Protein AF-A0A6P8H701-F1 (afdb_monomer)

InterPro domains:
  IPR002035 von Willebrand factor, type A [PF00092] (7-149)
  IPR002035 von Willebrand factor, type A [PS50234] (7-149)
  IPR002035 von Willebrand factor, type A [SM00327] (5-149)
  IPR036465 von Willebrand factor A-like domain superfamily [G3DSA:3.40.50.410] (1-149)
  IPR036465 von Willebrand factor A-like domain superfamily [SSF53300] (2-149)
  IPR050525 Extracellular Matrix Assembly and Organization [PTHR24020] (6-149)

Sequence (149 aa):
MCSEFIDIAVLMDASGSVGEENFEREKQFVSSLARSLSIEEGDAHLAVVSYSNSAQVHIQLTNSTDQDQFNEELRQIPYTGFTTNIRFALHVVDTQVFGEGRSSRPYVTRIVILLTDGRQTRHPEDVFQTDPVQNLRDKEVKRVAVGVG

Radius of gyration: 14.7 Å; Cα contacts (8 Å, |Δi|>4): 292; chains: 1; bounding box: 36×36×34 Å

Organism: Actinia tenebrosa (NCBI:txid6105)

Structure (mmCIF, N/CA/C/O backbone):
data_AF-A0A6P8H701-F1
#
_entry.id   AF-A0A6P8H701-F1
#
loop_
_atom_site.group_PDB
_atom_site.id
_atom_site.type_symbol
_atom_site.label_atom_id
_atom_site.label_alt_id
_atom_site.label_comp_id
_atom_site.label_asym_id
_atom_site.label_entity_id
_atom_site.label_seq_id
_atom_site.pdbx_PDB_ins_code
_atom_site.Cartn_x
_atom_site.Cartn_y
_atom_site.Cartn_z
_atom_site.occupancy
_atom_site.B_iso_or_equiv
_atom_site.auth_seq_id
_atom_site.auth_comp_id
_atom_site.auth_asym_id
_atom_site.auth_atom_id
_atom_site.pdbx_PDB_model_num
ATOM 1 N N . MET A 1 1 ? -24.130 1.655 17.047 1.00 39.75 1 MET A N 1
ATOM 2 C CA . MET A 1 1 ? -22.988 2.386 16.469 1.00 39.75 1 MET A CA 1
ATOM 3 C C . MET A 1 1 ? -21.990 1.308 16.078 1.00 39.75 1 MET A C 1
ATOM 5 O O . MET A 1 1 ? -21.435 0.690 16.973 1.00 39.75 1 MET A O 1
ATOM 9 N N . CYS A 1 2 ? -21.918 0.934 14.800 1.00 50.84 2 CYS A N 1
ATOM 10 C CA . CYS A 1 2 ? -20.898 -0.002 14.321 1.00 50.84 2 CYS A CA 1
ATOM 11 C C . CYS A 1 2 ? -19.719 0.854 13.872 1.00 50.84 2 CYS A C 1
AT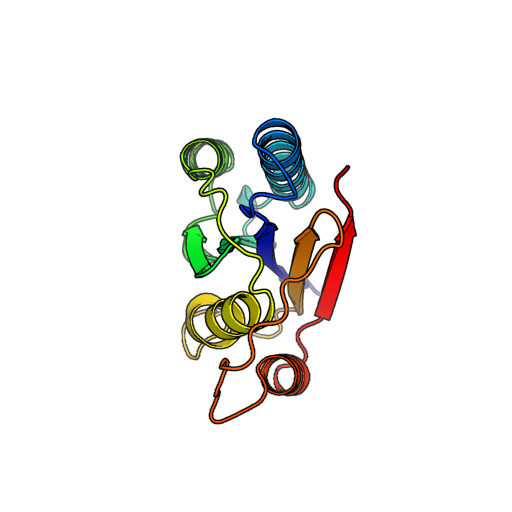OM 13 O O . CYS A 1 2 ? -19.814 1.496 12.831 1.00 50.84 2 CYS A O 1
ATOM 15 N N . SER A 1 3 ? -18.669 0.936 14.685 1.00 53.84 3 SER A N 1
ATOM 16 C CA . SER A 1 3 ? -17.361 1.359 14.198 1.00 53.84 3 SER A CA 1
ATOM 17 C C . SER A 1 3 ? -16.838 0.220 13.326 1.00 53.84 3 SER A C 1
ATOM 19 O O . SER A 1 3 ? -16.548 -0.870 13.818 1.00 53.84 3 SER A O 1
ATOM 21 N N . GLU A 1 4 ? -16.848 0.415 12.010 1.00 70.88 4 GLU A N 1
ATOM 22 C CA . GLU A 1 4 ? -16.295 -0.556 11.073 1.00 70.88 4 GLU A CA 1
ATOM 23 C C . GLU A 1 4 ? -14.804 -0.257 10.950 1.00 70.88 4 GLU A C 1
ATOM 25 O O . GLU A 1 4 ? -14.402 0.711 10.312 1.00 70.88 4 GLU A O 1
ATOM 30 N N . PHE A 1 5 ? -13.986 -1.056 11.628 1.00 87.62 5 PHE A N 1
ATOM 31 C CA . PHE A 1 5 ? -12.542 -0.961 11.506 1.00 87.62 5 PHE A CA 1
ATOM 32 C C . PHE A 1 5 ? -12.108 -1.342 10.095 1.00 87.62 5 PHE A C 1
ATOM 34 O O . PHE A 1 5 ? -12.632 -2.303 9.521 1.00 87.62 5 PHE A O 1
ATOM 41 N N . ILE A 1 6 ? -11.121 -0.633 9.553 1.00 91.19 6 ILE A N 1
ATOM 42 C CA . ILE A 1 6 ? -10.620 -0.890 8.202 1.00 91.19 6 ILE A CA 1
ATOM 43 C C . ILE A 1 6 ? -9.112 -1.121 8.247 1.00 91.19 6 ILE A C 1
ATOM 45 O O . ILE A 1 6 ? -8.368 -0.319 8.803 1.00 91.19 6 ILE A O 1
ATOM 49 N N . ASP A 1 7 ? -8.664 -2.198 7.607 1.00 93.56 7 ASP A N 1
ATOM 50 C CA . ASP A 1 7 ? -7.249 -2.456 7.349 1.00 93.56 7 ASP A CA 1
ATOM 51 C C . ASP A 1 7 ? -7.018 -2.438 5.832 1.00 93.56 7 ASP A C 1
ATOM 53 O O . ASP A 1 7 ? -7.623 -3.216 5.083 1.00 93.56 7 ASP A O 1
ATOM 57 N N . ILE A 1 8 ? -6.135 -1.558 5.364 1.00 95.88 8 ILE A N 1
ATOM 58 C CA . ILE A 1 8 ? -5.829 -1.387 3.942 1.00 95.88 8 ILE A CA 1
ATOM 59 C C . ILE A 1 8 ? -4.371 -1.747 3.682 1.00 95.88 8 ILE A C 1
ATOM 61 O O . ILE A 1 8 ? -3.472 -1.218 4.322 1.00 95.88 8 ILE A O 1
ATOM 65 N N . ALA A 1 9 ? -4.124 -2.607 2.699 1.00 97.56 9 ALA A N 1
ATOM 66 C CA . ALA A 1 9 ? -2.801 -2.809 2.126 1.00 97.56 9 ALA A CA 1
ATOM 67 C C . ALA A 1 9 ? -2.722 -2.076 0.784 1.00 97.56 9 ALA A C 1
ATOM 69 O O . ALA A 1 9 ? -3.471 -2.398 -0.142 1.00 97.56 9 ALA A O 1
ATOM 70 N N . VAL A 1 10 ? -1.821 -1.105 0.665 1.00 98.19 10 VAL A N 1
ATOM 71 C CA . VAL A 1 10 ? -1.548 -0.424 -0.601 1.00 98.19 10 VAL A CA 1
ATOM 72 C C . VAL A 1 10 ? -0.325 -1.054 -1.260 1.00 98.19 10 VAL A C 1
ATOM 74 O O . VAL A 1 10 ? 0.758 -1.074 -0.679 1.00 98.19 10 VAL A O 1
ATOM 77 N N . LEU A 1 11 ? -0.516 -1.583 -2.466 1.00 97.94 11 LEU A N 1
ATOM 78 C CA . LEU A 1 11 ? 0.529 -2.105 -3.337 1.00 97.94 11 LEU A CA 1
ATOM 79 C C . LEU A 1 11 ? 0.958 -0.996 -4.304 1.00 97.94 11 LEU A C 1
ATOM 81 O O . LEU A 1 11 ? 0.191 -0.645 -5.196 1.00 97.94 11 LEU A O 1
ATOM 85 N N . MET A 1 12 ? 2.162 -0.463 -4.120 1.00 97.69 12 MET A N 1
ATOM 86 C CA . MET A 1 12 ? 2.776 0.559 -4.972 1.00 97.69 12 MET A CA 1
ATOM 87 C C . MET A 1 12 ? 3.651 -0.076 -6.052 1.00 97.69 12 MET A C 1
ATOM 89 O O . MET A 1 12 ? 4.525 -0.889 -5.734 1.00 97.69 12 MET A O 1
ATOM 93 N N . ASP A 1 13 ? 3.436 0.302 -7.306 1.00 95.25 13 ASP A N 1
ATOM 94 C CA . ASP A 1 13 ? 4.154 -0.226 -8.460 1.00 95.25 13 ASP A CA 1
ATOM 95 C C . ASP A 1 13 ? 5.465 0.540 -8.651 1.00 95.25 13 ASP A C 1
ATOM 97 O O . ASP A 1 13 ? 5.525 1.662 -9.144 1.00 95.25 13 ASP A O 1
ATOM 101 N N . ALA A 1 14 ? 6.558 -0.089 -8.239 1.00 95.62 14 ALA A N 1
ATOM 102 C CA . ALA A 1 14 ? 7.906 0.427 -8.397 1.00 95.62 14 ALA A CA 1
ATOM 103 C C . ALA A 1 14 ? 8.577 -0.119 -9.669 1.00 95.62 14 ALA A C 1
ATOM 105 O O . ALA A 1 14 ? 9.809 -0.170 -9.719 1.00 95.62 14 ALA A O 1
ATOM 106 N N . SER A 1 15 ? 7.812 -0.598 -10.659 1.00 92.31 15 SER A N 1
ATOM 107 C CA . SER A 1 15 ? 8.354 -1.145 -11.906 1.00 92.31 15 SER A CA 1
ATOM 108 C C . SER A 1 15 ? 8.829 -0.063 -12.879 1.00 92.31 15 SER A C 1
ATOM 110 O O . SER A 1 15 ? 8.422 1.097 -12.831 1.00 92.31 15 SER A O 1
ATOM 112 N N . GLY A 1 16 ? 9.700 -0.465 -13.807 1.00 88.19 16 GLY A N 1
ATOM 113 C CA . GLY A 1 16 ? 10.316 0.411 -14.803 1.00 88.19 16 GLY A CA 1
ATOM 114 C C . GLY A 1 16 ? 9.327 1.139 -15.718 1.00 88.19 16 GLY A C 1
ATOM 115 O O . GLY A 1 16 ? 9.670 2.189 -16.257 1.00 88.19 16 GLY A O 1
ATOM 116 N N . SER A 1 17 ? 8.121 0.594 -15.917 1.00 88.19 17 SER A N 1
ATOM 117 C CA . SER A 1 17 ? 7.100 1.204 -16.775 1.00 88.19 17 SER A CA 1
ATOM 118 C C . SER A 1 17 ? 6.392 2.391 -16.131 1.00 88.19 17 SER A C 1
ATOM 120 O O . SER A 1 17 ? 5.978 3.299 -16.850 1.00 88.19 17 SER A O 1
ATOM 122 N N . VAL A 1 18 ? 6.318 2.405 -14.798 1.00 91.00 18 VAL A N 1
ATOM 123 C CA . VAL A 1 18 ? 5.752 3.504 -14.012 1.00 91.00 18 VAL A CA 1
ATOM 124 C C . VAL A 1 18 ? 6.665 4.724 -14.099 1.00 91.00 18 VAL A C 1
ATOM 126 O O . VAL A 1 18 ? 6.210 5.816 -14.443 1.00 91.00 18 VAL A O 1
ATOM 129 N N . GLY A 1 19 ? 7.967 4.533 -13.868 1.00 91.25 19 GLY A N 1
ATOM 130 C CA . GLY A 1 19 ? 8.932 5.628 -13.801 1.00 91.25 19 GLY A CA 1
ATOM 131 C C . GLY A 1 19 ? 8.900 6.366 -12.458 1.00 91.25 19 GLY A C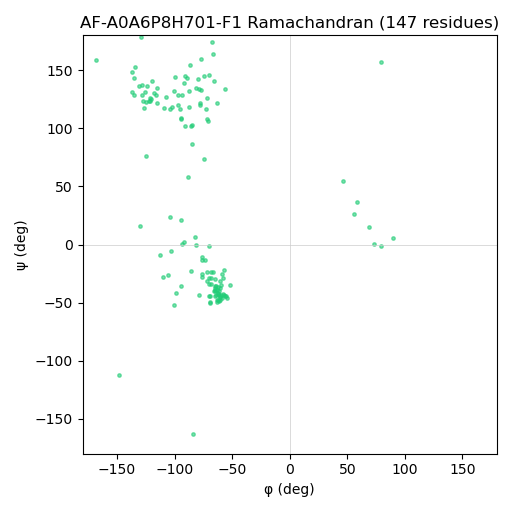 1
ATOM 132 O O . GLY A 1 19 ? 7.904 6.361 -11.738 1.00 91.25 19 GLY A O 1
ATOM 133 N N . GLU A 1 20 ? 10.003 7.035 -12.126 1.00 93.81 20 GLU A N 1
ATOM 134 C CA . GLU A 1 20 ? 10.185 7.706 -10.829 1.00 93.81 20 GLU A CA 1
ATOM 135 C C . GLU A 1 20 ? 9.141 8.810 -10.578 1.00 93.81 20 GLU A C 1
ATOM 137 O O . GLU A 1 20 ? 8.630 8.938 -9.469 1.00 93.81 20 GLU A O 1
ATOM 142 N N . GLU A 1 21 ? 8.746 9.557 -11.616 1.00 93.44 21 GLU A N 1
ATOM 143 C CA . GLU A 1 21 ? 7.728 10.610 -11.496 1.00 93.44 21 GLU A CA 1
ATOM 144 C C . GLU A 1 21 ? 6.365 10.054 -11.058 1.00 93.44 21 GLU A C 1
ATOM 146 O O . GLU A 1 21 ? 5.747 10.581 -10.132 1.00 93.44 21 GLU A O 1
ATOM 151 N N . ASN A 1 22 ? 5.889 8.981 -11.696 1.00 94.38 22 ASN A N 1
ATOM 152 C CA . ASN A 1 22 ? 4.610 8.379 -11.325 1.00 94.38 22 ASN A CA 1
ATOM 153 C C . ASN A 1 22 ? 4.698 7.654 -9.984 1.00 94.38 22 ASN A C 1
ATOM 155 O O . ASN A 1 22 ? 3.730 7.679 -9.233 1.00 94.38 22 ASN A O 1
ATOM 159 N N . PHE A 1 23 ? 5.855 7.090 -9.633 1.00 96.31 23 PHE A N 1
ATOM 160 C CA . PHE A 1 23 ? 6.058 6.513 -8.307 1.00 96.31 23 PHE A CA 1
ATOM 161 C C . PHE A 1 23 ? 5.942 7.570 -7.195 1.00 96.31 23 PHE A C 1
ATOM 163 O O . PHE A 1 23 ? 5.349 7.322 -6.145 1.00 96.31 23 PHE A O 1
ATOM 170 N N . GLU A 1 24 ? 6.418 8.794 -7.435 1.00 96.12 24 GLU A N 1
ATOM 171 C CA . GLU A 1 24 ? 6.183 9.907 -6.510 1.00 96.12 24 GLU A CA 1
ATOM 172 C C . GLU A 1 24 ? 4.706 10.337 -6.468 1.00 96.12 24 GLU A C 1
ATOM 174 O O . GLU A 1 24 ? 4.191 10.672 -5.398 1.00 96.12 24 GLU A O 1
ATOM 179 N N . ARG A 1 25 ? 3.970 10.254 -7.586 1.00 95.69 25 ARG A N 1
ATOM 180 C CA . ARG A 1 25 ? 2.504 10.442 -7.579 1.00 95.69 25 ARG A CA 1
ATOM 181 C C . ARG A 1 25 ? 1.794 9.347 -6.776 1.00 95.69 25 ARG A C 1
ATOM 183 O O . ARG A 1 25 ? 0.852 9.654 -6.046 1.00 95.69 25 ARG A O 1
ATOM 190 N N . GLU A 1 26 ? 2.258 8.099 -6.844 1.00 97.06 26 GLU A N 1
ATOM 191 C CA . GLU A 1 26 ? 1.761 7.012 -5.996 1.00 97.06 26 GLU A CA 1
ATOM 192 C C . GLU A 1 26 ? 1.979 7.323 -4.512 1.00 97.06 26 GLU A C 1
ATOM 194 O O . GLU A 1 26 ? 1.025 7.258 -3.738 1.00 97.06 26 GLU A O 1
ATOM 199 N N . LYS A 1 27 ? 3.182 7.757 -4.105 1.00 97.50 27 LYS A N 1
ATOM 200 C CA . LYS A 1 27 ? 3.438 8.188 -2.715 1.00 97.50 27 LYS A CA 1
ATOM 201 C C . LYS A 1 27 ? 2.490 9.308 -2.284 1.00 97.50 27 LYS A C 1
ATOM 203 O O . LYS A 1 27 ? 1.923 9.259 -1.194 1.00 97.50 27 LYS A O 1
ATOM 208 N N . GLN A 1 28 ? 2.263 10.307 -3.134 1.00 96.56 28 GLN A N 1
ATOM 209 C CA . GLN A 1 28 ? 1.330 11.400 -2.835 1.00 96.56 28 GLN A CA 1
ATOM 210 C C . GLN A 1 28 ? -0.114 10.909 -2.673 1.00 96.56 28 GLN A C 1
ATOM 212 O O . GLN A 1 28 ? -0.826 11.374 -1.775 1.00 96.56 28 GLN A O 1
ATOM 217 N N . PHE A 1 29 ? -0.536 9.947 -3.498 1.00 96.50 29 PHE A N 1
ATOM 218 C CA . PHE A 1 29 ? -1.831 9.289 -3.362 1.00 96.50 29 PHE A CA 1
ATOM 219 C C . PHE A 1 29 ? -1.936 8.554 -2.021 1.00 96.50 29 PHE A C 1
ATOM 221 O O . PHE A 1 29 ? -2.905 8.767 -1.294 1.00 96.50 29 PHE A O 1
ATOM 228 N N . VAL A 1 30 ? -0.930 7.754 -1.647 1.00 97.38 30 VAL A N 1
ATOM 229 C CA . VAL A 1 30 ? -0.924 7.013 -0.372 1.00 97.38 30 VAL A CA 1
ATOM 230 C C . VAL A 1 30 ? -0.946 7.957 0.833 1.00 97.38 30 VAL A C 1
ATOM 232 O O . VAL A 1 30 ? -1.716 7.735 1.766 1.00 97.38 30 VAL A O 1
ATOM 235 N N . SER A 1 31 ? -0.174 9.046 0.800 1.00 96.75 31 SER A N 1
ATOM 236 C CA . SER A 1 31 ? -0.184 10.076 1.850 1.00 96.75 31 SER A CA 1
ATOM 237 C C . SER A 1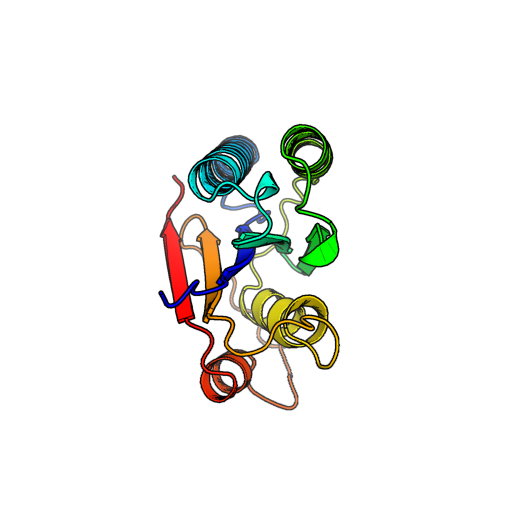 31 ? -1.563 10.735 1.993 1.00 96.75 31 SER A C 1
ATOM 239 O O . SER A 1 31 ? -2.084 10.879 3.100 1.00 96.75 31 SER A O 1
ATOM 241 N N . SER A 1 32 ? -2.191 11.090 0.868 1.00 96.19 32 SER A N 1
ATOM 242 C CA . SER A 1 32 ? -3.536 11.681 0.849 1.00 96.19 32 SER A CA 1
ATOM 243 C C . SER A 1 32 ? -4.598 10.705 1.354 1.00 96.19 32 SER A C 1
ATOM 245 O O . SER A 1 32 ? -5.492 11.099 2.102 1.00 96.19 32 SER A O 1
ATOM 247 N N . LEU A 1 33 ? -4.478 9.428 0.986 1.00 95.31 33 LEU A N 1
ATOM 248 C CA . LEU A 1 33 ? -5.367 8.369 1.443 1.00 95.31 33 LEU A CA 1
ATOM 249 C C . LEU A 1 33 ? -5.269 8.184 2.962 1.00 95.31 33 LEU A C 1
ATOM 251 O O . LEU A 1 33 ? -6.301 8.201 3.629 1.00 95.31 33 LEU A O 1
ATOM 255 N N . ALA A 1 34 ? -4.053 8.075 3.506 1.00 94.81 34 ALA A N 1
ATOM 256 C CA . ALA A 1 34 ? -3.819 7.961 4.946 1.00 94.81 34 ALA A CA 1
ATOM 257 C C . ALA A 1 34 ? -4.474 9.114 5.725 1.00 94.81 34 ALA A C 1
ATOM 259 O O . ALA A 1 34 ? -5.215 8.868 6.676 1.00 94.81 34 ALA A O 1
ATOM 260 N N . ARG A 1 35 ? -4.301 10.355 5.247 1.00 93.88 35 ARG A N 1
ATOM 261 C CA . ARG A 1 35 ? -4.942 11.538 5.842 1.00 93.88 35 ARG A CA 1
ATOM 262 C C . ARG A 1 35 ? -6.462 11.470 5.789 1.00 93.88 35 ARG A C 1
ATOM 264 O O . ARG A 1 35 ? -7.122 11.808 6.760 1.00 93.88 35 ARG A O 1
ATOM 271 N N . SER A 1 36 ? -7.028 11.045 4.659 1.00 92.94 36 SER A N 1
ATOM 272 C CA . SER A 1 36 ? -8.487 10.967 4.491 1.00 92.94 36 SER A CA 1
ATOM 273 C C . SER A 1 36 ? -9.153 9.919 5.384 1.00 92.94 36 SER A C 1
ATOM 275 O O . SER A 1 36 ? -10.346 10.020 5.658 1.00 92.94 36 SER A O 1
ATOM 277 N N . LEU A 1 37 ? -8.386 8.914 5.812 1.00 90.75 37 LEU A N 1
ATOM 278 C CA . LEU A 1 37 ? -8.846 7.821 6.660 1.00 90.75 37 LEU A CA 1
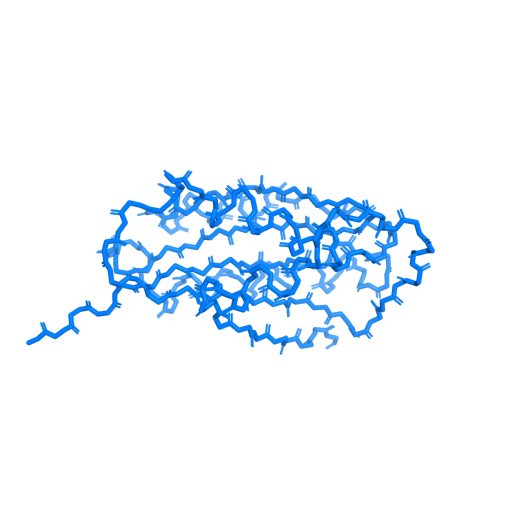ATOM 279 C C . LEU A 1 37 ? -8.610 8.082 8.150 1.00 90.75 37 LEU A C 1
ATOM 281 O O . LEU A 1 37 ? -8.940 7.209 8.948 1.00 90.75 37 LEU A O 1
ATOM 285 N N . SER A 1 38 ? -8.033 9.232 8.516 1.00 88.50 38 SER A N 1
ATOM 286 C CA . SER A 1 38 ? -7.694 9.577 9.900 1.00 88.50 38 SER A CA 1
ATOM 287 C C . SER A 1 38 ? -6.989 8.427 10.636 1.00 88.50 38 SER A C 1
ATOM 289 O O . SER A 1 38 ? -7.437 7.991 11.694 1.00 88.50 38 SER A O 1
ATOM 291 N N . ILE A 1 39 ? -5.889 7.898 10.082 1.00 87.88 39 ILE A N 1
ATOM 292 C CA . ILE A 1 39 ? -5.188 6.724 10.656 1.00 87.88 39 ILE A CA 1
ATOM 293 C C . ILE A 1 39 ? -4.738 6.922 12.121 1.00 87.88 39 ILE A C 1
ATOM 295 O O . ILE A 1 39 ? -4.572 5.957 12.862 1.00 87.88 39 ILE A O 1
ATOM 299 N N . GLU A 1 40 ? -4.600 8.175 12.558 1.00 84.31 40 GLU A N 1
ATOM 300 C CA . GLU A 1 40 ? -4.294 8.565 13.941 1.00 84.31 40 GLU A CA 1
ATOM 301 C C . GLU A 1 40 ? -5.432 8.286 14.941 1.00 84.31 40 GLU A C 1
ATOM 303 O O . GLU A 1 40 ? -5.180 8.100 16.130 1.00 84.31 40 GLU A O 1
ATOM 308 N N . GLU A 1 41 ? -6.682 8.199 14.476 1.00 83.38 41 GLU A N 1
ATOM 309 C CA . GLU A 1 41 ? -7.842 7.862 15.314 1.00 83.38 41 GLU A CA 1
ATOM 310 C C . GLU A 1 41 ? -7.900 6.356 15.633 1.00 83.38 41 GLU A C 1
ATOM 312 O O . GLU A 1 41 ? -8.634 5.928 16.524 1.00 83.38 41 GLU A O 1
ATOM 317 N N . GLY A 1 42 ? -7.109 5.538 14.927 1.00 82.88 42 GLY A N 1
ATOM 318 C CA . GLY A 1 42 ? -7.031 4.088 15.116 1.00 82.88 42 GLY A CA 1
ATOM 319 C C . GLY A 1 42 ? -8.175 3.300 14.469 1.00 82.88 42 GLY A C 1
ATOM 320 O O . GLY A 1 42 ? -8.179 2.067 14.507 1.00 82.88 42 GLY A O 1
ATOM 321 N N . ASP A 1 43 ? -9.140 3.961 13.830 1.00 87.12 43 ASP A N 1
ATOM 322 C CA . ASP A 1 43 ? -10.241 3.294 13.124 1.00 87.12 43 ASP A CA 1
ATOM 323 C C . ASP A 1 43 ? -9.805 2.707 11.772 1.00 87.12 43 ASP A C 1
ATOM 325 O O . ASP A 1 43 ? -10.343 1.682 11.337 1.00 87.12 43 ASP A O 1
ATOM 329 N N . ALA A 1 44 ? -8.750 3.262 11.170 1.00 90.94 44 ALA A N 1
ATOM 330 C CA . ALA A 1 44 ? -8.140 2.773 9.941 1.00 90.94 44 ALA A CA 1
ATOM 331 C C . ALA A 1 44 ? -6.643 2.494 10.122 1.00 90.94 44 ALA A C 1
ATOM 333 O O . ALA A 1 44 ? -5.918 3.307 10.685 1.00 90.94 44 ALA A O 1
ATOM 334 N N . HIS A 1 45 ? -6.169 1.370 9.587 1.00 93.12 45 HIS A N 1
ATOM 335 C CA . HIS A 1 45 ? -4.744 1.055 9.494 1.00 93.12 45 HIS A CA 1
ATOM 336 C C . HIS A 1 45 ? -4.323 0.868 8.037 1.00 93.12 45 HIS A C 1
ATOM 338 O O . HIS A 1 45 ? -5.045 0.259 7.244 1.00 93.12 45 HIS A O 1
ATOM 344 N N . LEU A 1 46 ? -3.132 1.356 7.693 1.00 95.50 46 LEU A N 1
ATOM 345 C CA . LEU A 1 46 ? -2.553 1.278 6.357 1.00 95.50 46 LEU A CA 1
ATOM 346 C C . LEU A 1 46 ? -1.206 0.554 6.386 1.00 95.50 46 LEU A C 1
ATOM 348 O O . LEU A 1 46 ? -0.261 0.985 7.035 1.00 95.50 46 LEU A O 1
ATOM 352 N N . ALA A 1 47 ? -1.094 -0.509 5.602 1.00 97.06 47 ALA A N 1
ATOM 353 C CA . ALA A 1 47 ? 0.177 -1.106 5.239 1.00 97.06 47 ALA A CA 1
ATOM 354 C C . ALA A 1 47 ? 0.586 -0.636 3.844 1.00 97.06 47 ALA A C 1
ATOM 356 O O . ALA A 1 47 ? -0.257 -0.503 2.953 1.00 97.06 47 ALA A O 1
ATOM 357 N N . VAL A 1 48 ? 1.886 -0.437 3.640 1.00 98.31 48 VAL A N 1
ATOM 358 C CA . VAL A 1 48 ? 2.446 -0.042 2.344 1.00 98.31 48 VAL A CA 1
ATOM 359 C C . VAL A 1 48 ? 3.442 -1.093 1.894 1.00 98.31 48 VAL A C 1
ATOM 361 O O . VAL A 1 48 ? 4.384 -1.434 2.613 1.00 98.31 48 VAL A O 1
ATOM 364 N N . VAL A 1 49 ? 3.219 -1.610 0.691 1.00 98.31 49 VAL A N 1
ATOM 365 C CA . VAL A 1 49 ? 4.041 -2.632 0.053 1.00 98.31 49 VAL A CA 1
ATOM 366 C C . VAL A 1 49 ? 4.469 -2.098 -1.303 1.00 98.31 49 VAL A C 1
ATOM 368 O O . VAL A 1 49 ? 3.617 -1.777 -2.124 1.00 98.31 49 VAL A O 1
ATOM 371 N N . SER A 1 50 ? 5.768 -2.025 -1.573 1.00 97.50 50 SER A N 1
ATOM 372 C CA . SER A 1 50 ? 6.241 -1.746 -2.933 1.00 97.50 50 SER A CA 1
ATOM 373 C C . SER A 1 50 ? 6.438 -3.057 -3.676 1.00 97.50 50 SER A C 1
ATOM 375 O O . SER A 1 50 ? 6.916 -4.026 -3.075 1.00 97.50 50 SER A O 1
ATOM 377 N N . TYR A 1 51 ? 6.166 -3.084 -4.974 1.00 95.44 51 TYR A N 1
ATOM 378 C CA . TYR A 1 51 ? 6.466 -4.239 -5.805 1.00 95.44 51 TYR A CA 1
ATOM 379 C C . TYR A 1 51 ? 7.073 -3.859 -7.153 1.00 95.44 51 TYR A C 1
ATOM 381 O O . TYR A 1 51 ? 6.784 -2.819 -7.728 1.00 95.44 51 TYR A O 1
ATOM 389 N N . SER A 1 52 ? 7.933 -4.737 -7.643 1.00 92.12 52 SER A N 1
ATOM 390 C CA . SER A 1 52 ? 8.454 -4.768 -9.002 1.00 92.12 52 SER A CA 1
ATOM 391 C C . SER A 1 52 ? 8.714 -6.238 -9.350 1.00 92.12 52 SER A C 1
ATOM 393 O O . SER A 1 52 ? 7.754 -7.004 -9.433 1.00 92.12 52 SER A O 1
ATOM 395 N N . ASN A 1 53 ? 9.965 -6.681 -9.513 1.00 87.88 53 ASN A N 1
ATOM 396 C CA . ASN A 1 53 ? 10.289 -8.102 -9.690 1.00 87.88 53 ASN A CA 1
ATOM 397 C C . ASN A 1 53 ? 10.114 -8.906 -8.389 1.00 87.88 53 ASN A C 1
ATOM 399 O O . ASN A 1 53 ? 9.922 -10.120 -8.434 1.00 87.88 53 ASN A O 1
ATOM 403 N N . SER A 1 54 ? 10.188 -8.228 -7.244 1.00 89.75 54 SER A N 1
ATOM 404 C CA . SER A 1 54 ? 9.873 -8.733 -5.907 1.00 89.75 54 SER A CA 1
ATOM 405 C C . SER A 1 54 ? 8.912 -7.767 -5.203 1.00 89.75 54 SER A C 1
ATOM 407 O O . SER A 1 54 ? 8.527 -6.750 -5.772 1.00 89.75 54 SER A O 1
ATOM 409 N N . ALA A 1 55 ? 8.491 -8.080 -3.978 1.00 95.12 55 ALA A N 1
ATOM 410 C CA . ALA A 1 55 ? 7.636 -7.213 -3.175 1.00 95.12 55 ALA A CA 1
ATOM 411 C C . ALA A 1 55 ? 8.137 -7.143 -1.731 1.00 95.12 55 ALA A C 1
ATOM 413 O O . ALA A 1 55 ? 8.604 -8.143 -1.181 1.00 95.12 55 ALA A O 1
ATOM 414 N N . GLN A 1 56 ? 8.026 -5.963 -1.125 1.00 97.00 56 GLN A N 1
ATOM 415 C CA . GLN A 1 56 ? 8.508 -5.680 0.223 1.00 97.00 56 GLN A CA 1
ATOM 416 C C . GLN A 1 56 ? 7.479 -4.858 0.992 1.00 97.00 56 GLN A C 1
ATOM 418 O O . GLN A 1 56 ? 7.001 -3.840 0.495 1.00 97.00 56 GLN A O 1
ATOM 423 N N . VAL A 1 57 ? 7.164 -5.293 2.214 1.00 97.69 57 VAL A N 1
ATOM 424 C CA . VAL A 1 57 ? 6.375 -4.503 3.167 1.00 97.69 57 VAL A CA 1
ATOM 425 C C . VAL A 1 57 ? 7.290 -3.451 3.789 1.00 97.69 57 VAL A C 1
ATOM 427 O O . VAL A 1 57 ? 8.285 -3.808 4.420 1.00 97.69 57 VAL A O 1
ATOM 430 N N . HIS A 1 58 ? 6.954 -2.177 3.611 1.00 97.56 58 HIS A N 1
ATOM 431 C CA . HIS A 1 58 ? 7.689 -1.047 4.194 1.00 97.56 58 HIS A CA 1
ATOM 432 C C . HIS A 1 58 ? 7.017 -0.540 5.460 1.00 97.56 58 HIS A C 1
ATOM 434 O O . HIS A 1 58 ? 7.688 -0.309 6.457 1.00 97.56 58 HIS A O 1
ATOM 440 N N . ILE A 1 59 ? 5.686 -0.455 5.437 1.00 96.62 59 ILE A N 1
ATOM 441 C CA . ILE A 1 59 ? 4.876 -0.023 6.577 1.00 96.62 59 ILE A CA 1
ATOM 442 C C . ILE A 1 59 ? 3.902 -1.149 6.912 1.00 96.62 59 ILE A C 1
ATOM 444 O O . ILE A 1 59 ? 3.182 -1.633 6.037 1.00 96.62 59 ILE A O 1
ATOM 448 N N . GLN A 1 60 ? 3.904 -1.593 8.168 1.00 95.00 60 GLN A N 1
ATOM 449 C CA . GLN A 1 60 ? 2.962 -2.589 8.689 1.00 95.00 60 GLN A CA 1
ATOM 450 C C . GLN A 1 60 ? 1.682 -1.908 9.184 1.00 95.00 60 GLN A C 1
ATOM 452 O O . GLN A 1 60 ? 1.736 -0.770 9.642 1.00 95.00 60 GLN A O 1
ATOM 457 N N . LEU A 1 61 ? 0.556 -2.634 9.203 1.00 92.75 61 LEU A N 1
ATOM 458 C CA . LEU A 1 61 ? -0.724 -2.128 9.738 1.00 92.75 61 LEU A CA 1
ATOM 459 C C . LEU A 1 61 ? -0.586 -1.560 11.162 1.00 92.75 61 LEU A C 1
ATOM 461 O O . LEU A 1 61 ? -1.231 -0.585 11.515 1.00 92.75 61 LEU A O 1
ATOM 465 N N . THR A 1 62 ? 0.276 -2.158 11.985 1.00 87.75 62 THR A N 1
ATOM 466 C CA . THR A 1 62 ? 0.509 -1.735 13.375 1.00 87.75 62 THR A CA 1
ATOM 467 C C . THR A 1 62 ? 1.317 -0.448 13.512 1.00 87.75 62 THR A C 1
ATOM 469 O O . THR A 1 62 ? 1.393 0.089 14.611 1.00 87.75 62 THR A O 1
ATOM 472 N N . ASN A 1 63 ? 1.953 0.015 12.434 1.00 86.94 63 ASN A N 1
ATOM 473 C CA . ASN A 1 63 ? 2.853 1.169 12.449 1.00 86.94 63 ASN A CA 1
ATOM 474 C C . ASN A 1 63 ? 2.191 2.427 11.866 1.00 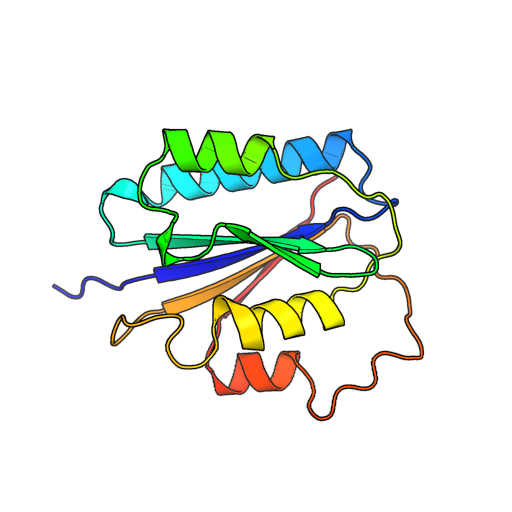86.94 63 ASN A C 1
ATOM 476 O O . ASN A 1 63 ? 2.767 3.508 11.924 1.00 86.94 63 ASN A O 1
ATOM 480 N N . SER A 1 64 ? 0.977 2.316 11.320 1.00 82.00 64 SER A N 1
ATOM 481 C CA . SER A 1 64 ? 0.230 3.444 10.761 1.00 82.00 64 SER A CA 1
ATOM 482 C C . SER A 1 64 ? -0.626 4.136 11.824 1.00 82.00 64 SER A C 1
ATOM 484 O O . SER A 1 64 ? -1.846 4.174 11.700 1.00 82.00 64 SER A O 1
ATOM 486 N N . THR A 1 65 ? -0.004 4.626 12.895 1.00 85.88 65 THR A N 1
ATOM 487 C CA . THR A 1 65 ? -0.713 5.275 14.016 1.00 85.88 65 THR A CA 1
ATOM 488 C C . THR A 1 65 ? -0.411 6.765 14.143 1.00 85.88 65 THR A C 1
ATOM 490 O O . THR A 1 65 ? -1.045 7.446 14.938 1.00 85.88 65 THR A O 1
ATOM 493 N N . ASP A 1 66 ? 0.566 7.268 13.389 1.00 92.81 66 ASP A N 1
ATOM 494 C CA . ASP A 1 66 ? 0.968 8.672 13.380 1.00 92.81 66 ASP A CA 1
ATOM 495 C C . ASP A 1 66 ? 1.160 9.142 11.937 1.00 92.81 66 ASP A C 1
ATOM 497 O O . ASP A 1 66 ? 1.845 8.500 11.134 1.00 92.81 66 ASP A O 1
ATOM 501 N N . GLN A 1 67 ? 0.520 10.257 11.595 1.00 93.25 67 GLN A N 1
ATOM 502 C CA . GLN A 1 67 ? 0.466 10.741 10.222 1.00 93.25 67 GLN A CA 1
ATOM 503 C C . GLN A 1 67 ? 1.822 11.259 9.721 1.00 93.25 67 GLN A C 1
ATOM 505 O O . GLN A 1 67 ? 2.121 11.121 8.528 1.00 93.25 67 GLN A O 1
ATOM 510 N N . ASP A 1 68 ? 2.635 11.854 10.592 1.00 94.56 68 ASP A N 1
ATOM 511 C CA . ASP A 1 68 ? 3.925 12.437 10.225 1.00 94.56 68 ASP A CA 1
ATOM 512 C C . ASP A 1 68 ? 4.995 11.354 10.081 1.00 94.56 68 ASP A C 1
ATOM 514 O O . ASP A 1 68 ? 5.710 11.331 9.074 1.00 94.56 68 ASP A O 1
ATOM 518 N N . GLN A 1 69 ? 5.040 10.398 11.012 1.00 94.88 69 GLN A N 1
ATOM 519 C CA . GLN A 1 69 ? 5.887 9.213 10.922 1.00 94.88 69 GLN A CA 1
ATOM 520 C C . GLN A 1 69 ? 5.540 8.384 9.682 1.00 94.88 69 GLN A C 1
ATOM 522 O O . GLN A 1 69 ? 6.439 8.016 8.927 1.00 94.88 69 GLN A O 1
ATOM 527 N N . PHE A 1 70 ? 4.250 8.155 9.416 1.00 96.19 70 PHE A N 1
ATOM 528 C CA . PHE A 1 70 ? 3.810 7.453 8.210 1.00 96.19 70 PHE A CA 1
ATOM 529 C C . PHE A 1 70 ? 4.319 8.144 6.936 1.00 96.19 70 PHE A C 1
ATOM 531 O O . PHE A 1 70 ? 4.818 7.489 6.024 1.00 96.19 70 PHE A O 1
ATOM 538 N N . ASN A 1 71 ? 4.242 9.479 6.874 1.00 96.69 71 ASN A N 1
ATOM 539 C CA . ASN A 1 71 ? 4.734 10.250 5.730 1.00 96.69 71 ASN A CA 1
ATOM 540 C C . ASN A 1 71 ? 6.269 10.252 5.616 1.00 96.69 71 ASN A C 1
ATOM 542 O O . ASN A 1 71 ? 6.799 10.395 4.512 1.00 96.69 71 ASN A O 1
ATOM 546 N N . GLU A 1 72 ? 7.004 10.138 6.721 1.00 96.81 72 GLU A N 1
ATOM 547 C CA . GLU A 1 72 ? 8.460 9.967 6.701 1.00 96.81 72 GLU A CA 1
ATOM 548 C C . GLU A 1 72 ? 8.844 8.584 6.160 1.00 96.81 72 GLU A C 1
ATOM 550 O O . GLU A 1 72 ? 9.606 8.507 5.198 1.00 96.81 72 GLU A O 1
ATOM 555 N N . GLU A 1 73 ? 8.250 7.510 6.687 1.00 97.06 73 GLU A N 1
ATOM 556 C CA . GLU A 1 73 ? 8.487 6.140 6.209 1.00 97.06 73 GLU A CA 1
ATOM 557 C C . GLU A 1 73 ? 8.116 5.996 4.723 1.00 97.06 73 GLU A C 1
ATOM 559 O O . GLU A 1 73 ? 8.891 5.456 3.934 1.00 97.06 73 GLU A O 1
ATOM 564 N N . LEU A 1 74 ? 6.979 6.566 4.307 1.00 97.56 74 LEU A N 1
ATOM 565 C CA . LEU A 1 74 ? 6.516 6.553 2.917 1.00 97.56 74 LEU A CA 1
ATOM 566 C C . LEU A 1 74 ? 7.486 7.262 1.959 1.00 97.56 74 LEU A C 1
ATOM 568 O O . LEU A 1 74 ? 7.723 6.783 0.848 1.00 97.56 74 LEU A O 1
ATOM 572 N N . ARG A 1 75 ? 8.072 8.392 2.376 1.00 97.19 75 ARG A N 1
ATOM 573 C CA . ARG A 1 75 ? 9.066 9.117 1.566 1.00 97.19 75 ARG A CA 1
ATOM 574 C C . ARG A 1 75 ? 10.327 8.290 1.336 1.00 97.19 75 ARG A C 1
ATOM 576 O O . ARG A 1 75 ? 10.887 8.358 0.242 1.00 97.19 75 ARG A O 1
ATOM 583 N N . GLN A 1 76 ? 10.732 7.496 2.326 1.00 97.06 76 GLN A N 1
ATOM 584 C CA . GLN A 1 76 ? 11.943 6.673 2.286 1.00 97.06 76 GLN A CA 1
ATOM 585 C C . GLN A 1 76 ? 11.812 5.410 1.422 1.00 97.06 76 GLN A C 1
ATOM 587 O O . GLN A 1 76 ? 12.826 4.778 1.124 1.00 97.06 76 GLN A O 1
ATOM 592 N N . ILE A 1 77 ? 10.602 5.050 0.981 1.00 97.69 77 ILE A N 1
ATOM 593 C CA . ILE A 1 77 ? 10.398 3.887 0.112 1.00 97.69 77 ILE A CA 1
ATOM 594 C C . ILE A 1 77 ? 11.128 4.102 -1.230 1.00 97.69 77 ILE A C 1
ATOM 596 O O . ILE A 1 77 ? 10.837 5.078 -1.935 1.00 97.69 77 ILE A O 1
ATOM 600 N N . PRO A 1 78 ? 12.058 3.208 -1.617 1.00 96.12 78 PRO A N 1
ATOM 601 C CA . PRO A 1 78 ? 12.843 3.372 -2.833 1.00 96.12 78 PRO A CA 1
ATOM 602 C C . PRO A 1 78 ? 12.063 2.953 -4.085 1.00 96.12 78 PRO A C 1
ATOM 604 O O . PRO A 1 78 ? 11.359 1.942 -4.093 1.00 96.12 78 PRO A O 1
ATOM 607 N N . TYR A 1 79 ? 12.263 3.688 -5.178 1.00 96.25 79 TYR A N 1
ATOM 608 C CA . TYR A 1 79 ? 11.890 3.236 -6.517 1.00 96.25 79 TYR A CA 1
ATOM 609 C C . TYR A 1 79 ? 12.920 2.213 -7.022 1.00 96.25 79 TYR A C 1
ATOM 611 O O . TYR A 1 79 ? 14.124 2.443 -6.906 1.00 96.25 79 TYR A O 1
ATOM 619 N N . THR A 1 80 ? 12.470 1.079 -7.570 1.00 93.25 80 THR A N 1
ATOM 620 C CA . THR A 1 80 ? 13.372 -0.033 -7.950 1.00 93.25 80 THR A CA 1
ATOM 621 C C . THR A 1 80 ? 13.508 -0.239 -9.459 1.00 93.25 80 THR A C 1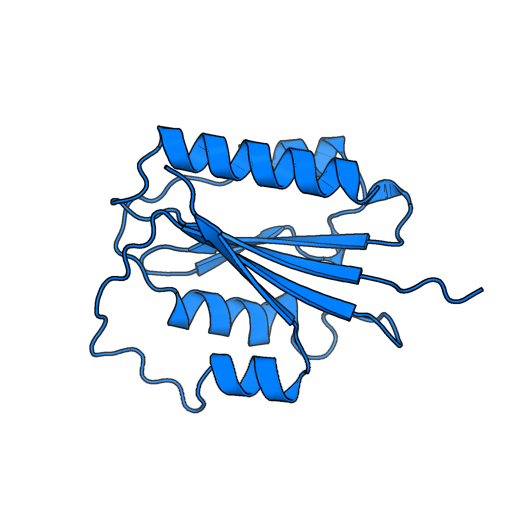
ATOM 623 O O . THR A 1 80 ? 14.556 -0.685 -9.914 1.00 93.25 80 THR A O 1
ATOM 626 N N . GLY A 1 81 ? 12.494 0.108 -10.252 1.00 89.25 81 GLY A N 1
ATOM 627 C CA . GLY A 1 81 ? 12.554 0.137 -11.714 1.00 89.25 81 GLY A CA 1
ATOM 628 C C . GLY A 1 81 ? 12.660 -1.223 -12.414 1.00 89.25 81 GLY A C 1
ATOM 629 O O . GLY A 1 81 ? 12.994 -1.262 -13.598 1.00 89.25 81 GLY A O 1
ATOM 630 N N . PHE A 1 82 ? 12.396 -2.339 -11.725 1.00 88.94 82 PHE A N 1
ATOM 631 C CA . PHE A 1 82 ? 12.454 -3.684 -12.320 1.00 88.94 82 PHE A CA 1
ATOM 632 C C . PHE A 1 82 ? 11.153 -4.061 -13.059 1.00 88.94 82 PHE A C 1
ATOM 634 O O . PHE A 1 82 ? 10.363 -3.198 -13.432 1.00 88.94 82 PHE A O 1
ATOM 641 N N . THR A 1 83 ? 10.939 -5.350 -13.337 1.00 87.44 83 THR A N 1
ATOM 642 C CA . THR A 1 83 ? 9.715 -5.856 -13.984 1.00 87.44 83 THR A CA 1
ATOM 643 C C . THR A 1 83 ? 8.495 -5.714 -13.077 1.00 87.44 83 THR A C 1
ATOM 645 O O . THR A 1 83 ? 8.628 -5.349 -11.919 1.00 87.44 83 THR A O 1
ATOM 648 N N . THR A 1 84 ? 7.302 -6.017 -13.581 1.00 87.06 84 THR A N 1
ATOM 649 C CA . THR A 1 84 ? 6.061 -5.947 -12.795 1.00 87.06 84 THR A CA 1
ATOM 650 C C . THR A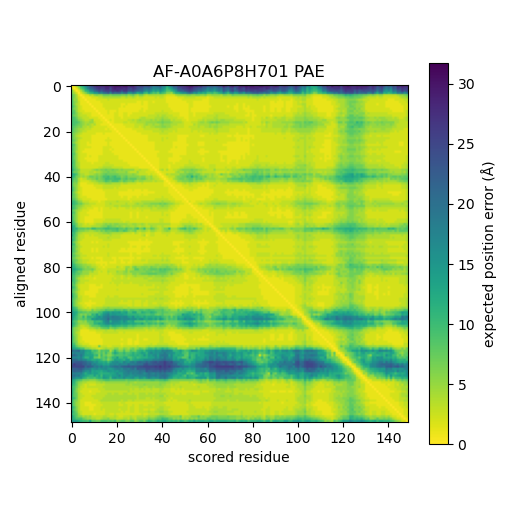 1 84 ? 5.605 -7.350 -12.391 1.00 87.06 84 THR A C 1
ATOM 652 O O . THR A 1 84 ? 5.274 -8.158 -13.262 1.00 87.06 84 THR A O 1
ATOM 655 N N . ASN A 1 85 ? 5.574 -7.646 -11.085 1.00 88.75 85 ASN A N 1
ATOM 656 C CA . ASN A 1 85 ? 5.091 -8.912 -10.526 1.00 88.75 85 ASN A CA 1
ATOM 657 C C . ASN A 1 85 ? 3.977 -8.707 -9.478 1.00 88.75 85 ASN A C 1
ATOM 659 O O . ASN A 1 85 ? 4.158 -8.873 -8.269 1.00 88.75 85 ASN A O 1
ATOM 663 N N . ILE A 1 86 ? 2.770 -8.410 -9.970 1.00 90.50 86 ILE A N 1
ATOM 664 C CA . ILE A 1 86 ? 1.560 -8.283 -9.138 1.00 90.50 86 ILE A CA 1
ATOM 665 C C . ILE A 1 86 ? 1.230 -9.581 -8.374 1.00 90.50 86 ILE A C 1
ATOM 667 O O . ILE A 1 86 ? 0.737 -9.521 -7.248 1.00 90.50 86 ILE A O 1
ATOM 671 N N . ARG A 1 87 ? 1.485 -10.771 -8.945 1.00 89.69 87 ARG A N 1
ATOM 672 C CA . ARG A 1 87 ? 1.140 -12.042 -8.276 1.00 89.69 87 ARG A CA 1
ATOM 673 C C . ARG A 1 87 ? 1.954 -12.226 -6.998 1.00 89.69 87 ARG A C 1
ATOM 675 O O . ARG A 1 87 ? 1.383 -12.564 -5.961 1.00 89.69 87 ARG A O 1
ATOM 682 N N . PHE A 1 88 ? 3.255 -11.947 -7.056 1.00 90.62 88 PHE A N 1
ATOM 683 C CA . PHE A 1 88 ? 4.126 -11.974 -5.886 1.00 90.62 88 PHE A CA 1
ATOM 684 C C . PHE A 1 88 ? 3.747 -10.899 -4.861 1.00 90.62 88 PHE A C 1
ATOM 686 O O . PHE A 1 88 ? 3.704 -11.186 -3.665 1.00 90.62 88 PHE A O 1
ATOM 693 N N . ALA A 1 89 ? 3.368 -9.699 -5.309 1.00 93.50 89 ALA A N 1
ATOM 694 C CA . ALA A 1 89 ? 2.866 -8.647 -4.423 1.00 93.50 89 ALA A CA 1
ATOM 695 C C . ALA A 1 89 ? 1.622 -9.090 -3.632 1.00 93.50 89 ALA A C 1
ATOM 697 O O . ALA A 1 89 ? 1.565 -8.931 -2.411 1.00 93.50 89 ALA A O 1
ATOM 698 N N . LEU A 1 90 ? 0.650 -9.722 -4.300 1.00 94.12 90 LEU A N 1
ATOM 699 C CA . LEU A 1 90 ? -0.550 -10.256 -3.647 1.00 94.12 90 LEU A CA 1
ATOM 700 C C . LEU A 1 90 ? -0.225 -11.387 -2.664 1.00 94.12 90 LEU A C 1
ATOM 702 O O . LEU A 1 90 ? -0.852 -11.468 -1.610 1.00 94.12 90 LEU A O 1
ATOM 706 N N . HIS A 1 91 ? 0.768 -12.226 -2.970 1.00 93.44 91 HIS A N 1
ATOM 707 C CA . HIS A 1 91 ? 1.246 -13.250 -2.040 1.00 93.44 91 HIS A CA 1
ATOM 708 C C . HIS A 1 91 ? 1.867 -12.638 -0.776 1.00 93.44 91 HIS A C 1
ATOM 710 O O . HIS A 1 91 ? 1.581 -13.090 0.335 1.00 93.44 91 HIS A O 1
ATOM 716 N N . VAL A 1 92 ? 2.679 -11.586 -0.920 1.00 95.00 92 VAL A N 1
ATOM 717 C CA . VAL A 1 92 ? 3.257 -10.856 0.220 1.00 95.00 92 VAL A CA 1
ATOM 718 C C . VAL A 1 92 ? 2.162 -10.220 1.073 1.00 95.00 92 VAL A C 1
ATOM 720 O O . VAL A 1 92 ? 2.211 -10.327 2.295 1.00 95.00 92 VAL A O 1
ATOM 723 N N . VAL A 1 93 ? 1.130 -9.632 0.466 1.00 95.31 93 VAL A N 1
ATOM 724 C CA . VAL A 1 93 ? -0.012 -9.097 1.222 1.00 95.31 93 VAL A CA 1
ATOM 725 C C . VAL A 1 93 ? -0.755 -10.200 1.973 1.00 95.31 93 VAL A C 1
ATOM 727 O O . VAL A 1 93 ? -1.002 -10.063 3.169 1.00 95.31 93 VAL A O 1
ATOM 730 N N . ASP A 1 94 ? -1.074 -11.307 1.306 1.00 93.69 94 ASP A N 1
ATOM 731 C CA . ASP A 1 94 ? -1.786 -12.437 1.907 1.00 93.69 94 ASP A CA 1
ATOM 732 C C . ASP A 1 94 ? -1.051 -13.020 3.125 1.00 93.69 94 ASP A C 1
ATOM 734 O O . ASP A 1 94 ? -1.669 -13.319 4.149 1.00 93.69 94 ASP A O 1
ATOM 738 N N . THR A 1 95 ? 0.271 -13.159 3.026 1.00 92.69 95 THR A N 1
ATOM 739 C CA . THR A 1 95 ? 1.084 -13.867 4.025 1.00 92.69 95 THR A CA 1
ATOM 740 C C . THR A 1 95 ? 1.698 -12.956 5.084 1.00 92.69 95 THR A C 1
ATOM 742 O O . THR A 1 95 ? 1.798 -13.356 6.244 1.00 92.69 95 THR A O 1
ATOM 745 N N . GLN A 1 96 ? 2.107 -11.739 4.721 1.00 94.44 96 GLN A N 1
ATOM 746 C CA . GLN A 1 96 ? 2.868 -10.849 5.607 1.00 94.44 96 GLN A CA 1
ATOM 747 C C . GLN A 1 96 ? 2.040 -9.694 6.171 1.00 94.44 96 GLN A C 1
ATOM 749 O O . GLN A 1 96 ? 2.360 -9.228 7.264 1.00 94.44 96 GLN A O 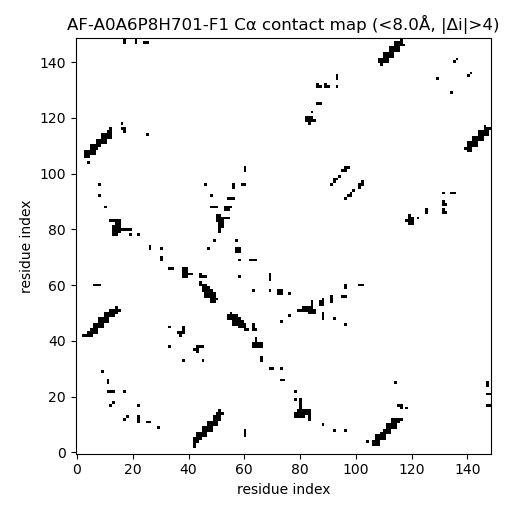1
ATOM 754 N N . VAL A 1 97 ? 0.980 -9.264 5.475 1.00 94.88 97 VAL A N 1
ATOM 755 C CA . VAL A 1 97 ? 0.102 -8.167 5.924 1.00 94.88 97 VAL A CA 1
ATOM 756 C C . VAL A 1 97 ? -1.189 -8.712 6.536 1.00 94.88 97 VAL A C 1
ATOM 758 O O . VAL A 1 97 ? -1.522 -8.393 7.671 1.00 94.88 97 VAL A O 1
ATOM 761 N N . PHE A 1 98 ? -1.888 -9.598 5.824 1.00 92.75 98 PHE A N 1
ATOM 762 C CA . PHE A 1 98 ? -3.119 -10.261 6.279 1.00 92.75 98 PHE A CA 1
ATOM 763 C C . PHE A 1 98 ? -2.888 -11.720 6.698 1.00 92.75 98 PHE A C 1
ATOM 765 O O . PHE A 1 98 ? -3.805 -12.550 6.664 1.00 92.75 98 PHE A O 1
ATOM 772 N N . GLY A 1 99 ? -1.650 -12.044 7.072 1.00 88.00 99 GLY A N 1
ATOM 773 C CA . GLY A 1 99 ? -1.300 -13.330 7.663 1.00 88.00 99 GLY A CA 1
ATOM 774 C C . GLY A 1 99 ? -1.934 -13.520 9.042 1.00 88.00 99 GLY A C 1
ATOM 775 O O . GLY A 1 99 ? -2.379 -12.566 9.687 1.00 88.00 99 GLY A O 1
ATOM 776 N N . GLU A 1 100 ? -1.957 -14.761 9.518 1.00 81.50 100 GLU A N 1
ATOM 777 C CA . GLU A 1 100 ? -2.437 -15.063 10.867 1.00 81.50 100 GLU A CA 1
ATOM 778 C C . GLU A 1 100 ? -1.662 -14.254 11.921 1.00 81.50 100 GLU A C 1
ATOM 780 O O . GLU A 1 100 ? -0.439 -14.123 11.860 1.00 81.50 100 GLU A O 1
ATOM 785 N N . GLY A 1 101 ? -2.389 -13.656 12.870 1.00 76.06 101 GLY A N 1
ATOM 786 C CA . GLY A 1 101 ? -1.812 -12.829 13.935 1.00 76.06 101 GLY A CA 1
ATOM 787 C C . GLY A 1 101 ? -1.303 -11.445 13.507 1.00 76.06 101 GLY A C 1
ATOM 788 O O . GLY A 1 101 ? -0.815 -10.709 14.359 1.00 76.06 101 GLY A O 1
ATOM 789 N N . ARG A 1 102 ? -1.418 -11.062 12.224 1.00 77.00 102 ARG A N 1
ATOM 790 C CA . ARG A 1 102 ? -0.956 -9.752 11.714 1.00 77.00 102 ARG A CA 1
ATOM 791 C C . ARG A 1 102 ? -1.981 -8.626 11.861 1.00 77.00 102 ARG A C 1
ATOM 793 O O . ARG A 1 102 ? -1.599 -7.465 11.934 1.00 77.00 102 ARG A O 1
ATOM 800 N N . SER A 1 103 ? -3.263 -8.974 11.965 1.00 69.62 103 SER A N 1
ATOM 801 C CA . SER A 1 103 ? -4.342 -8.067 12.365 1.00 69.62 103 SER A CA 1
ATOM 802 C C . SER A 1 103 ? -5.097 -8.701 13.529 1.00 69.62 103 SER A C 1
ATOM 804 O O . SER A 1 103 ? -5.644 -9.798 13.407 1.00 69.62 103 SER A O 1
ATOM 806 N N . SER A 1 104 ? -5.080 -8.033 14.681 1.00 64.75 104 SER A N 1
ATOM 807 C CA . SER A 1 104 ? -5.720 -8.481 15.925 1.00 64.75 104 SER A CA 1
ATOM 808 C C . SER A 1 104 ? -7.155 -7.966 16.077 1.00 64.75 104 SER A C 1
ATOM 810 O O . SER A 1 104 ? -7.798 -8.226 17.095 1.00 64.75 104 SER A O 1
ATOM 812 N N . ARG A 1 105 ? -7.663 -7.226 15.081 1.00 75.25 105 ARG A N 1
ATOM 813 C CA . ARG A 1 105 ? -8.943 -6.519 15.165 1.00 75.25 105 ARG A CA 1
ATOM 814 C C . ARG A 1 105 ? -10.105 -7.421 14.733 1.00 75.25 105 ARG A C 1
ATOM 816 O O . ARG A 1 105 ? -10.134 -7.871 13.585 1.00 75.25 105 ARG A O 1
ATOM 823 N N . PRO A 1 106 ? -11.069 -7.707 15.629 1.00 69.25 106 PRO A N 1
ATOM 824 C CA . PRO A 1 106 ? -12.264 -8.452 15.260 1.00 69.25 106 PRO A CA 1
ATOM 825 C C . PRO A 1 106 ? -13.158 -7.592 14.355 1.00 69.25 106 PRO A C 1
ATOM 827 O O . PRO A 1 106 ? -13.238 -6.380 14.535 1.00 69.25 106 PRO A O 1
ATOM 830 N N . TYR A 1 107 ? -13.849 -8.231 13.405 1.00 79.12 107 TYR A N 1
ATOM 831 C CA . TYR A 1 107 ? -14.810 -7.581 12.497 1.00 79.12 107 TYR A CA 1
ATOM 832 C C . TYR A 1 107 ? -14.222 -6.436 11.647 1.00 79.12 107 TYR A C 1
ATOM 834 O O . TYR A 1 107 ? -14.889 -5.436 11.396 1.00 79.12 107 TYR A O 1
ATOM 842 N N . VAL A 1 108 ? -12.970 -6.586 11.205 1.00 88.38 108 VAL A N 1
ATOM 843 C CA . VAL A 1 108 ? -12.272 -5.609 10.358 1.00 88.38 108 VAL A CA 1
ATOM 844 C C . VAL A 1 108 ? -12.545 -5.844 8.868 1.00 88.38 108 VAL A C 1
ATOM 846 O O . VAL A 1 108 ? -12.405 -6.965 8.370 1.00 88.38 108 VAL A O 1
ATOM 849 N N . THR A 1 109 ? -12.886 -4.786 8.133 1.00 91.50 109 THR A N 1
ATOM 850 C CA . THR A 1 109 ? -12.944 -4.820 6.667 1.00 91.50 109 THR A CA 1
ATOM 851 C C . THR A 1 109 ? -11.525 -4.719 6.110 1.00 91.50 109 THR A C 1
ATOM 853 O O . THR A 1 109 ? -10.815 -3.747 6.356 1.00 91.50 109 THR A O 1
ATOM 856 N N . ARG A 1 110 ? -11.110 -5.720 5.325 1.00 93.81 110 ARG A N 1
ATOM 857 C CA . ARG A 1 110 ? -9.783 -5.756 4.691 1.00 93.81 110 ARG A CA 1
ATOM 858 C C . ARG A 1 110 ? -9.860 -5.338 3.233 1.00 93.81 110 ARG A C 1
ATOM 860 O O . ARG A 1 110 ? -10.697 -5.852 2.487 1.00 93.81 110 ARG A O 1
ATOM 867 N N . ILE A 1 111 ? -8.970 -4.444 2.816 1.00 95.88 111 ILE A N 1
ATOM 868 C CA . ILE A 1 111 ? -8.911 -3.929 1.445 1.00 95.88 111 ILE A CA 1
ATOM 869 C C . ILE A 1 111 ? -7.474 -4.006 0.926 1.00 95.88 111 ILE A C 1
ATOM 871 O O . ILE A 1 111 ? -6.535 -3.639 1.620 1.00 95.88 111 ILE A O 1
ATOM 875 N N . VAL A 1 112 ? -7.301 -4.447 -0.317 1.00 97.44 112 VAL A N 1
ATOM 876 C CA . VAL A 1 112 ? -6.066 -4.254 -1.086 1.00 97.44 112 VAL A CA 1
ATOM 877 C C . VAL A 1 112 ? -6.320 -3.210 -2.155 1.00 97.44 112 VAL A C 1
ATOM 879 O O . VAL A 1 112 ? -7.254 -3.362 -2.946 1.00 97.44 112 VAL A O 1
ATOM 882 N N . ILE A 1 113 ? -5.478 -2.183 -2.196 1.00 97.62 113 ILE A N 1
ATOM 883 C CA . ILE A 1 113 ? -5.452 -1.181 -3.259 1.00 97.62 113 ILE A CA 1
ATOM 884 C C . ILE A 1 113 ? -4.181 -1.399 -4.073 1.00 97.62 113 ILE A C 1
ATOM 886 O O . ILE A 1 113 ? -3.082 -1.284 -3.545 1.00 97.62 113 ILE A O 1
ATOM 890 N N . LEU A 1 114 ? -4.338 -1.729 -5.350 1.00 96.06 114 LEU A N 1
ATOM 891 C CA . LEU A 1 114 ? -3.250 -1.866 -6.309 1.00 96.06 114 LEU A CA 1
ATOM 892 C C . LEU A 1 114 ? -3.088 -0.560 -7.084 1.00 96.06 114 LEU A C 1
ATOM 894 O O . LEU A 1 114 ? -4.000 -0.185 -7.820 1.00 96.06 114 LEU A O 1
ATOM 898 N N . LEU A 1 115 ? -1.942 0.097 -6.935 1.00 95.81 115 LEU A N 1
ATOM 899 C CA . LEU A 1 115 ? -1.502 1.185 -7.805 1.00 95.81 115 LEU A CA 1
ATOM 900 C C . LEU A 1 115 ? -0.651 0.584 -8.927 1.00 95.81 115 LEU A C 1
ATOM 902 O O . LEU A 1 115 ? 0.066 -0.390 -8.685 1.00 95.81 115 LEU A O 1
ATOM 906 N N . THR A 1 116 ? -0.824 1.064 -10.159 1.00 90.25 116 THR A N 1
ATOM 907 C CA . THR A 1 116 ? -0.062 0.611 -11.337 1.00 90.25 116 THR A CA 1
ATOM 908 C C . THR A 1 116 ? -0.275 1.546 -12.533 1.00 90.25 116 THR A C 1
ATOM 910 O O . THR A 1 116 ? -1.310 2.209 -12.624 1.00 90.25 116 THR A O 1
ATOM 913 N N . ASP A 1 117 ? 0.643 1.543 -13.505 1.00 81.88 117 ASP A N 1
ATOM 914 C CA . ASP A 1 117 ? 0.449 2.160 -14.833 1.00 81.88 117 ASP A CA 1
ATOM 915 C C . ASP A 1 117 ? -0.349 1.260 -15.807 1.00 81.88 117 ASP A C 1
ATOM 917 O O . ASP A 1 117 ? -0.603 1.624 -16.958 1.00 81.88 117 ASP A O 1
ATOM 921 N N . GLY A 1 118 ? -0.757 0.070 -15.352 1.00 68.88 118 GLY A N 1
ATOM 922 C CA . GLY A 1 118 ? -1.548 -0.892 -16.118 1.00 68.88 118 GLY A CA 1
ATOM 923 C C . GLY A 1 118 ? -0.719 -1.884 -16.936 1.00 68.88 118 GLY A C 1
ATOM 924 O O . GLY A 1 118 ? -1.298 -2.680 -17.685 1.00 68.88 118 GLY A O 1
ATOM 925 N N . ARG A 1 119 ? 0.616 -1.885 -16.810 1.00 71.00 119 ARG A N 1
ATOM 926 C CA . ARG A 1 119 ? 1.476 -2.894 -17.442 1.00 71.00 119 ARG A CA 1
ATOM 927 C C . ARG A 1 119 ? 1.829 -3.999 -16.459 1.00 71.00 119 ARG A C 1
ATOM 929 O O . ARG A 1 119 ? 2.338 -3.751 -15.383 1.00 71.00 119 ARG A O 1
ATOM 936 N N . GLN A 1 120 ? 1.619 -5.248 -16.869 1.00 68.81 120 GLN A N 1
ATOM 937 C CA . GLN A 1 120 ? 2.065 -6.424 -16.123 1.00 68.81 120 GLN A CA 1
ATOM 938 C C . GLN A 1 120 ? 3.064 -7.212 -16.964 1.00 68.81 120 GLN A C 1
ATOM 940 O O . GLN A 1 120 ? 2.790 -7.546 -18.121 1.00 68.81 120 GLN A O 1
ATOM 945 N N . THR A 1 121 ? 4.210 -7.560 -16.378 1.00 69.31 121 THR A N 1
ATOM 946 C CA . THR A 1 121 ? 5.178 -8.434 -17.044 1.00 69.31 121 THR A CA 1
ATOM 947 C C . THR A 1 121 ? 4.706 -9.882 -16.916 1.00 69.31 121 THR A C 1
ATOM 949 O O . THR A 1 121 ? 4.288 -10.326 -15.847 1.00 69.31 121 THR A O 1
ATOM 952 N N . ARG A 1 122 ? 4.738 -10.649 -18.014 1.00 59.38 122 ARG A N 1
ATOM 953 C CA . ARG A 1 122 ? 4.485 -12.093 -17.938 1.00 59.38 122 ARG A CA 1
ATOM 954 C C . ARG A 1 122 ? 5.684 -12.755 -17.267 1.00 59.38 122 ARG A C 1
ATOM 956 O O . ARG A 1 122 ? 6.732 -12.875 -17.892 1.00 59.38 122 ARG A O 1
ATOM 963 N N . HIS A 1 123 ? 5.509 -13.203 -16.031 1.00 59.25 123 HIS A N 1
ATOM 964 C CA . HIS A 1 123 ? 6.456 -14.074 -15.348 1.00 59.25 123 HIS A CA 1
ATOM 965 C C . HIS A 1 123 ? 6.012 -15.533 -15.540 1.00 59.25 123 HIS A C 1
ATOM 967 O O . HIS A 1 123 ? 4.991 -15.931 -14.980 1.00 59.25 123 HIS A O 1
ATOM 973 N N . PRO A 1 124 ? 6.716 -16.340 -16.357 1.00 54.62 124 PRO A N 1
ATOM 974 C CA . PRO A 1 124 ? 6.355 -17.742 -16.573 1.00 54.62 124 PRO A CA 1
ATOM 975 C C . PRO A 1 124 ? 6.591 -18.652 -15.350 1.00 54.62 124 PRO A C 1
ATOM 977 O O . PRO A 1 124 ? 6.271 -19.834 -15.423 1.00 54.62 124 PRO A O 1
ATOM 980 N N . GLU A 1 125 ? 7.117 -18.130 -14.234 1.00 55.06 125 GLU A N 1
ATOM 981 C CA . GLU A 1 125 ? 7.716 -18.944 -13.158 1.00 55.06 125 GLU A CA 1
ATOM 982 C C . GLU A 1 125 ? 7.205 -18.616 -11.744 1.00 55.06 125 GLU A C 1
ATOM 984 O O . GLU A 1 125 ? 7.772 -19.062 -10.750 1.00 55.06 125 GLU A O 1
ATOM 989 N N . ASP A 1 126 ? 6.080 -17.911 -11.630 1.00 58.78 126 ASP A N 1
ATOM 990 C CA . ASP A 1 126 ? 5.400 -17.716 -10.346 1.00 58.78 126 ASP A CA 1
ATOM 991 C C . ASP A 1 126 ? 4.669 -19.004 -9.908 1.00 58.78 126 ASP A C 1
ATOM 993 O O . ASP A 1 126 ? 3.441 -19.123 -9.998 1.00 58.78 126 ASP A O 1
ATOM 997 N N . VAL A 1 127 ? 5.430 -20.005 -9.458 1.00 61.50 127 VAL A N 1
ATOM 998 C CA . VAL A 1 127 ? 4.905 -21.276 -8.942 1.00 61.50 127 VAL A CA 1
ATOM 999 C C . VAL A 1 127 ? 4.559 -21.114 -7.463 1.00 61.50 127 VAL A C 1
ATOM 1001 O O . VAL A 1 127 ? 5.359 -21.396 -6.573 1.00 61.50 127 VAL A O 1
ATOM 1004 N N . PHE A 1 128 ? 3.343 -20.653 -7.190 1.00 65.69 128 PHE A N 1
ATOM 1005 C CA . PHE A 1 128 ? 2.776 -20.684 -5.843 1.00 65.69 128 PHE A CA 1
ATOM 1006 C C . PHE A 1 128 ? 2.041 -22.009 -5.609 1.00 65.69 128 PHE A C 1
ATOM 1008 O O . PHE A 1 128 ? 1.383 -22.520 -6.515 1.00 65.69 128 PHE A O 1
ATOM 1015 N N . GLN A 1 129 ? 2.113 -22.552 -4.386 1.00 63.91 129 GLN A N 1
ATOM 1016 C CA . GLN A 1 129 ? 1.330 -23.740 -4.003 1.00 63.91 129 GLN A CA 1
ATOM 1017 C C . GLN A 1 129 ? -0.184 -23.481 -4.109 1.00 63.91 129 GLN A C 1
ATOM 1019 O O . GLN A 1 129 ? -0.944 -24.391 -4.431 1.00 63.91 129 GLN A O 1
ATOM 1024 N N . THR A 1 130 ? -0.610 -22.237 -3.867 1.00 70.31 130 THR A N 1
ATOM 1025 C CA . THR A 1 130 ? -1.990 -21.763 -4.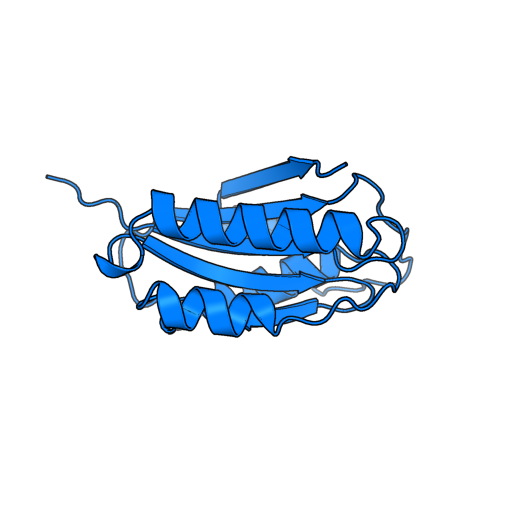021 1.00 70.31 130 THR A CA 1
ATOM 1026 C C . THR A 1 130 ? -2.021 -20.419 -4.747 1.00 70.31 130 THR A C 1
ATOM 1028 O O . THR A 1 130 ? -1.055 -19.659 -4.706 1.00 70.31 130 THR A O 1
ATOM 1031 N N . ASP A 1 131 ? -3.118 -20.118 -5.447 1.00 86.06 131 ASP A N 1
ATOM 1032 C CA . ASP A 1 131 ? -3.269 -18.854 -6.173 1.00 86.06 131 ASP A CA 1
ATOM 1033 C C . ASP A 1 131 ? -3.501 -17.691 -5.186 1.00 86.06 131 ASP A C 1
ATOM 1035 O O . ASP A 1 131 ? -4.544 -17.672 -4.527 1.00 86.06 131 ASP A O 1
ATOM 1039 N N . PRO A 1 132 ? -2.600 -16.689 -5.091 1.00 86.94 132 PRO A N 1
ATOM 1040 C CA . PRO A 1 132 ? -2.715 -15.613 -4.098 1.00 86.94 132 PRO A CA 1
ATOM 1041 C C . PRO A 1 132 ? -4.028 -14.825 -4.188 1.00 86.94 132 PRO A C 1
ATOM 1043 O O . PRO A 1 132 ? -4.542 -14.329 -3.188 1.00 86.94 132 PRO A O 1
ATOM 1046 N N . VAL A 1 133 ? -4.610 -14.734 -5.388 1.00 89.06 133 VAL A N 1
ATOM 1047 C CA . VAL A 1 133 ? -5.916 -14.095 -5.592 1.00 89.06 133 VAL A CA 1
ATOM 1048 C C . VAL A 1 133 ? -7.031 -14.881 -4.902 1.00 89.06 133 VAL A C 1
ATOM 1050 O O . VAL A 1 133 ? -7.930 -14.261 -4.336 1.00 89.06 133 VAL A O 1
ATOM 1053 N N . GLN A 1 134 ? -6.985 -16.217 -4.947 1.00 89.56 134 GLN A N 1
ATOM 1054 C CA . GLN A 1 134 ? -7.974 -17.067 -4.281 1.00 89.56 134 GLN A CA 1
ATOM 1055 C C . GLN A 1 134 ? -7.830 -16.983 -2.764 1.00 89.56 134 GLN A C 1
ATOM 1057 O O . GLN A 1 134 ? -8.824 -16.719 -2.101 1.00 89.56 134 GLN A O 1
ATOM 1062 N N . ASN A 1 135 ? -6.608 -17.026 -2.223 1.00 90.94 135 ASN A N 1
ATOM 1063 C CA . ASN A 1 135 ? -6.394 -16.865 -0.777 1.00 90.94 135 ASN A CA 1
ATOM 1064 C C . ASN A 1 135 ? -7.006 -15.551 -0.248 1.00 90.94 135 ASN A C 1
ATOM 1066 O O . ASN A 1 135 ? -7.701 -15.531 0.767 1.00 90.94 135 ASN A O 1
ATOM 1070 N N . LEU A 1 136 ? -6.807 -14.440 -0.971 1.00 92.06 136 LEU A N 1
ATOM 1071 C CA . LEU A 1 136 ? -7.408 -13.150 -0.615 1.00 92.06 136 LEU A CA 1
ATOM 1072 C C . LEU A 1 136 ? -8.937 -13.136 -0.785 1.00 92.06 136 LEU A C 1
ATOM 1074 O O . LEU A 1 136 ? -9.617 -12.373 -0.100 1.00 92.06 136 LEU A O 1
ATOM 1078 N N . ARG A 1 137 ? -9.501 -13.927 -1.708 1.00 91.88 137 ARG A N 1
ATOM 1079 C CA . ARG A 1 137 ? -10.960 -14.086 -1.848 1.00 91.88 137 ARG A CA 1
ATOM 1080 C C . ARG A 1 137 ? -11.542 -14.866 -0.679 1.00 91.88 137 ARG A C 1
ATOM 1082 O O . ARG A 1 137 ? -12.535 -14.413 -0.124 1.00 91.88 137 ARG A O 1
ATOM 1089 N N . ASP A 1 138 ? -10.894 -15.955 -0.288 1.00 91.81 138 ASP A N 1
ATOM 1090 C CA . ASP A 1 138 ? -11.314 -16.809 0.824 1.00 91.81 138 ASP A CA 1
ATOM 1091 C C . ASP A 1 138 ? -11.251 -16.061 2.166 1.00 91.81 138 ASP A C 1
ATOM 1093 O O . ASP A 1 138 ? -12.064 -16.298 3.053 1.00 91.81 138 ASP A O 1
ATOM 1097 N N . LYS A 1 139 ? -10.334 -15.091 2.290 1.00 89.75 139 LYS A N 1
ATOM 1098 C CA . LYS A 1 139 ? -10.240 -14.147 3.420 1.00 89.75 139 LYS A CA 1
ATOM 1099 C C . LYS A 1 139 ? -11.191 -12.941 3.328 1.00 89.75 139 LYS A C 1
ATOM 1101 O O . LYS A 1 139 ? -11.054 -12.009 4.121 1.00 89.75 139 LYS A O 1
ATOM 1106 N N . GLU A 1 140 ? -12.085 -12.917 2.338 1.00 91.88 140 GLU A N 1
ATOM 1107 C CA . GLU A 1 140 ? -13.052 -11.837 2.074 1.00 91.88 140 GLU A CA 1
ATOM 1108 C C . GLU A 1 140 ? -12.415 -10.447 1.891 1.00 91.88 140 GLU A C 1
ATOM 1110 O O . GLU A 1 140 ? -13.041 -9.406 2.097 1.00 91.88 140 GLU A O 1
ATOM 1115 N N . VAL A 1 141 ? -11.157 -10.409 1.449 1.00 93.38 141 VAL A N 1
ATOM 1116 C CA . VAL A 1 141 ? -10.435 -9.157 1.222 1.00 93.38 141 VAL A CA 1
ATOM 1117 C C . VAL A 1 141 ? -11.014 -8.469 -0.014 1.00 93.38 141 VAL A C 1
ATOM 1119 O O . VAL A 1 141 ? -11.086 -9.058 -1.096 1.00 93.38 141 VAL A O 1
ATOM 1122 N N . LYS A 1 142 ? -11.432 -7.209 0.112 1.00 95.25 142 LYS A N 1
ATOM 1123 C CA . LYS A 1 142 ? -11.876 -6.386 -1.023 1.00 95.25 142 LYS A CA 1
ATOM 1124 C C . LYS A 1 142 ? -10.650 -5.961 -1.835 1.00 95.25 142 LYS A C 1
ATOM 1126 O O . LYS A 1 142 ? -9.582 -5.737 -1.279 1.00 95.25 142 LYS A O 1
ATOM 1131 N N . ARG A 1 143 ? -10.772 -5.867 -3.158 1.00 94.81 143 ARG A N 1
ATOM 1132 C CA . ARG A 1 143 ? -9.649 -5.546 -4.058 1.00 94.81 143 ARG A CA 1
ATOM 1133 C C . ARG A 1 143 ? -10.041 -4.389 -4.963 1.00 94.81 143 ARG A C 1
ATOM 1135 O O . ARG A 1 143 ? -11.085 -4.465 -5.607 1.00 94.81 143 ARG A O 1
ATOM 1142 N N . VAL A 1 144 ? -9.205 -3.362 -5.017 1.00 95.38 144 VAL A N 1
ATOM 1143 C CA . VAL A 1 144 ? -9.382 -2.155 -5.833 1.00 95.38 144 VAL A CA 1
ATOM 1144 C C . VAL A 1 144 ? -8.110 -1.943 -6.646 1.00 95.38 144 VAL A C 1
ATOM 1146 O O . VAL A 1 144 ? -7.017 -2.112 -6.118 1.00 95.38 144 VAL A O 1
ATOM 1149 N N . ALA A 1 145 ? -8.246 -1.586 -7.921 1.00 93.12 145 ALA A N 1
ATOM 1150 C CA . ALA A 1 145 ? -7.124 -1.196 -8.769 1.00 93.12 145 ALA A CA 1
ATOM 1151 C C . ALA A 1 145 ? -7.280 0.273 -9.170 1.00 93.12 145 ALA A C 1
ATOM 1153 O O . ALA A 1 145 ? -8.376 0.696 -9.542 1.00 93.12 145 ALA A O 1
ATOM 1154 N N . VAL A 1 146 ? -6.193 1.033 -9.084 1.00 93.81 146 VAL A N 1
ATOM 1155 C CA . VAL A 1 146 ? -6.122 2.459 -9.404 1.00 93.81 146 VAL A CA 1
ATOM 1156 C C . VAL A 1 146 ? -4.980 2.658 -10.394 1.00 93.81 146 VAL A C 1
ATOM 1158 O O . VAL A 1 146 ? -3.846 2.268 -10.128 1.00 93.81 146 VAL A O 1
ATOM 1161 N N . GLY A 1 147 ? -5.297 3.239 -11.549 1.00 88.56 147 GLY A N 1
ATOM 1162 C CA . GLY A 1 147 ? -4.303 3.580 -12.562 1.00 88.56 147 GLY A CA 1
ATOM 1163 C C . GLY A 1 147 ? -3.601 4.895 -12.231 1.00 88.56 147 GLY A C 1
ATOM 1164 O O . GLY A 1 147 ? -4.280 5.869 -11.901 1.00 88.56 147 GLY A O 1
ATOM 1165 N N . VAL A 1 148 ? -2.275 4.934 -12.358 1.00 81.50 148 VAL A N 1
ATOM 1166 C CA . VAL A 1 148 ? -1.458 6.149 -12.213 1.00 81.50 148 VAL A CA 1
ATOM 1167 C C . VAL A 1 148 ? -0.674 6.382 -13.506 1.00 81.50 148 VAL A C 1
ATOM 1169 O O . VAL A 1 148 ? 0.045 5.498 -13.963 1.00 81.50 148 VAL A O 1
ATOM 1172 N N . GLY A 1 149 ? -0.847 7.558 -14.119 1.00 66.38 149 GLY A N 1
ATOM 1173 C CA . GLY A 1 149 ? -0.236 7.942 -15.397 1.00 66.38 149 GLY A CA 1
ATOM 1174 C C . GLY A 1 149 ? -0.463 9.408 -15.734 1.00 66.38 149 GLY A C 1
ATOM 1175 O O . GLY A 1 149 ? -1.465 9.973 -15.244 1.00 66.38 149 GLY A O 1
#

Foldseek 3Di:
DDLAAAEEEEEQELAQVCDPVLSVVSLVVVLVVLVVCPVLVVSYFYWYWYDAPAIDTQGASVRSNDSVVVSVSSVPDDRDHHHADVQRHLVCCLPPHVNPPSDPDPNHAAEYEYEDQPDHDDDVPPDDPDRSVVSCVVVVYHYHYDHTD

Solvent-accessible surface area (backbone atoms only — not comparable to full-atom values): 8291 Å² total; per-residue (Å²): 135,83,83,72,33,35,40,35,39,38,37,39,42,25,17,48,87,44,37,71,71,46,39,52,50,48,49,51,49,53,52,51,48,46,61,76,51,44,21,62,77,65,49,22,26,45,21,37,28,45,24,11,73,57,56,46,79,79,39,49,48,88,63,27,54,42,70,66,61,40,50,51,57,57,67,68,59,76,79,71,49,40,52,33,33,66,65,57,33,41,37,47,42,45,58,68,52,67,19,91,86,52,64,88,64,81,81,51,50,40,35,38,39,37,42,35,64,79,75,74,50,90,69,97,73,82,83,60,98,61,59,40,70,54,56,34,50,79,68,63,40,44,78,48,79,47,82,52,132

Nearest PDB structures (foldseek):
  4neh-assembly1_A  TM=8.350E-01  e=2.824E-11  Homo sapiens
  8zjf-assembly1_A  TM=8.643E-01  e=6.727E-09  Homo sapiens
  5e6s-assembly3_E  TM=7.334E-01  e=6.624E-10  Homo sapiens
  6bxf-assembly1_A  TM=7.361E-01  e=1.040E-09  Homo sapiens
  4dmu-assembly5_J  TM=8.201E-01  e=4.642E-08  Homo sapiens

Secondary structure (DSSP, 8-state):
-----EEEEEEEE-BTTTHHHHHHHHHHHHHHHHHHTTGGGSSEEEEEEEESSSEEEEE-GGGTT-HHHHHHHHHHPPP--B---HHHHHHHIIIIISSTTT---TTPEEEEEEEE-S-----TT---SS-HHHHHHHTT-EEEEEE--

pLDDT: mean 88.08, std 11.73, range [39.75, 98.31]

Mean predicted aligned error: 5.09 Å